Protein AF-A0A0R2XAU6-F1 (afdb_monomer_lite)

Sequence (124 aa):
MERAASTATSLIASPAADASDRNEAGYIRGKSLEQLGREEDALQAYLDVLYAKQASPSPGPAQPEYLWFARSGAEAARLQEKKGDFRGALAIYRILENAGGPSQLAFTRKIEDLRNRHFLWSEQ

Organism: NCBI:txid1655634

Foldseek 3Di:
DVVLLVVLVVQLVDPPHDLLSNLVSLQSNLVVCVVVVNLVSSLVSLVCLLVVCVVDPDPDDCPSSLVSNLSSLQSNLVSCVVVVNLVSSLVSLVSNLVVPPPCNVVSVVVNVVSCVVVVVPDDD

pLDDT: mean 88.02, std 13.27, range [42.06, 98.12]

Structure (mmCIF, N/CA/C/O backbone):
data_AF-A0A0R2XAU6-F1
#
_entry.id   AF-A0A0R2XAU6-F1
#
loop_
_atom_site.group_PDB
_atom_site.id
_atom_site.type_symbol
_atom_site.label_atom_id
_atom_site.label_alt_id
_atom_site.label_comp_id
_atom_site.label_asym_id
_atom_site.label_entity_id
_atom_site.label_seq_id
_atom_site.pdbx_PDB_ins_code
_atom_site.Cartn_x
_atom_site.Cartn_y
_atom_site.Cartn_z
_atom_site.occupancy
_atom_site.B_iso_or_equiv
_atom_site.auth_seq_id
_atom_site.auth_comp_id
_atom_site.auth_asym_id
_atom_site.auth_atom_id
_atom_site.pdbx_PDB_model_num
ATOM 1 N N . MET A 1 1 ? -7.365 -10.027 -14.908 1.00 83.50 1 MET A N 1
ATOM 2 C CA . MET A 1 1 ? -6.510 -9.603 -13.780 1.00 83.50 1 MET A CA 1
ATOM 3 C C . MET A 1 1 ? -5.404 -10.604 -13.472 1.00 83.50 1 MET A C 1
ATOM 5 O O . MET A 1 1 ? -4.276 -10.171 -13.303 1.00 83.50 1 MET A O 1
ATOM 9 N N . GLU A 1 2 ? -5.641 -11.920 -13.535 1.00 84.00 2 GLU A N 1
ATOM 10 C CA . GLU A 1 2 ? -4.568 -12.927 -13.357 1.00 84.00 2 GLU A CA 1
ATOM 11 C C . GLU A 1 2 ? -3.391 -12.759 -14.329 1.00 84.00 2 GLU A C 1
ATOM 13 O O . GLU A 1 2 ? -2.238 -12.734 -13.910 1.00 84.00 2 GLU A O 1
ATOM 18 N N . ARG A 1 3 ? -3.675 -12.550 -15.624 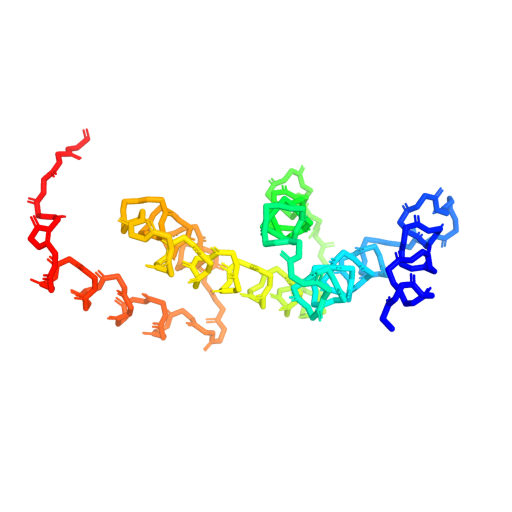1.00 86.12 3 ARG A N 1
ATOM 19 C CA . ARG A 1 3 ? -2.634 -12.258 -16.625 1.00 86.12 3 ARG A CA 1
ATOM 20 C C . ARG A 1 3 ? -1.823 -11.006 -16.285 1.00 86.12 3 ARG A C 1
ATOM 22 O O . ARG A 1 3 ? -0.609 -11.031 -16.409 1.00 86.12 3 ARG A O 1
ATOM 29 N N . ALA A 1 4 ? -2.480 -9.941 -15.825 1.00 86.94 4 ALA A N 1
ATOM 30 C CA . ALA A 1 4 ? -1.810 -8.693 -15.461 1.00 86.94 4 ALA A CA 1
ATOM 31 C C . ALA A 1 4 ? -0.885 -8.882 -14.248 1.00 86.94 4 ALA A C 1
ATOM 33 O O . ALA A 1 4 ? 0.262 -8.443 -14.286 1.00 86.94 4 ALA A O 1
ATOM 34 N N . ALA A 1 5 ? -1.340 -9.613 -13.224 1.00 86.50 5 ALA A N 1
ATOM 35 C CA . ALA A 1 5 ? -0.511 -9.970 -12.075 1.00 86.50 5 ALA A CA 1
ATOM 36 C C . ALA A 1 5 ? 0.717 -10.798 -12.491 1.00 86.50 5 ALA A C 1
ATOM 38 O O . ALA A 1 5 ? 1.825 -10.511 -12.046 1.00 86.50 5 ALA A O 1
ATOM 39 N N . SER A 1 6 ? 0.536 -11.779 -13.382 1.00 89.56 6 SER A N 1
ATOM 40 C CA . SER A 1 6 ? 1.634 -12.609 -13.892 1.00 89.56 6 SER A CA 1
ATOM 41 C C . SER A 1 6 ? 2.655 -11.799 -14.693 1.00 89.56 6 SER A C 1
ATOM 43 O O . SER A 1 6 ? 3.853 -11.937 -14.459 1.00 89.56 6 SER A O 1
ATOM 45 N N . THR A 1 7 ? 2.205 -10.946 -15.617 1.00 92.12 7 THR A N 1
ATOM 46 C CA . THR A 1 7 ? 3.098 -10.093 -16.417 1.00 92.12 7 THR A CA 1
ATOM 47 C C . THR A 1 7 ? 3.892 -9.141 -15.532 1.00 92.12 7 THR A C 1
ATOM 49 O O . THR A 1 7 ? 5.099 -8.996 -15.714 1.00 92.12 7 THR A O 1
ATOM 52 N N . ALA A 1 8 ? 3.241 -8.537 -14.537 1.00 90.50 8 ALA A N 1
ATOM 53 C CA . ALA A 1 8 ? 3.912 -7.684 -13.570 1.00 90.50 8 ALA A CA 1
ATOM 54 C C . ALA A 1 8 ? 4.987 -8.449 -12.779 1.00 90.50 8 ALA A C 1
ATOM 56 O O . ALA A 1 8 ? 6.100 -7.954 -12.632 1.00 90.50 8 ALA A O 1
ATOM 57 N N . THR A 1 9 ? 4.709 -9.681 -12.339 1.00 90.94 9 THR A N 1
ATOM 58 C CA . THR A 1 9 ? 5.719 -10.537 -11.693 1.00 90.94 9 THR A CA 1
ATOM 59 C C . THR A 1 9 ? 6.918 -10.808 -12.604 1.00 90.94 9 THR A C 1
ATOM 61 O O . THR A 1 9 ? 8.056 -10.709 -12.150 1.00 90.94 9 THR A O 1
ATOM 64 N N . SER A 1 10 ? 6.692 -11.104 -13.886 1.00 91.06 10 SER A N 1
ATOM 65 C CA . SER A 1 10 ? 7.786 -11.302 -14.84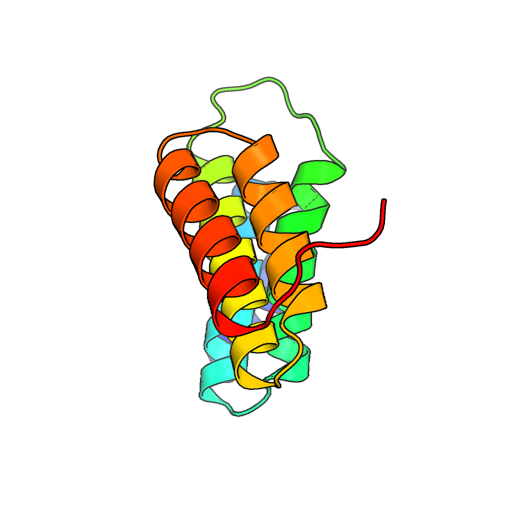5 1.00 91.06 10 SER A CA 1
ATOM 66 C C . SER A 1 10 ? 8.615 -10.034 -15.063 1.00 91.06 10 SER A C 1
ATOM 68 O O . SER A 1 10 ? 9.835 -10.126 -15.169 1.00 91.06 10 SER A O 1
ATOM 70 N N . LEU A 1 11 ? 7.978 -8.859 -15.092 1.00 89.88 11 LEU A N 1
ATOM 71 C CA . LEU A 1 11 ? 8.670 -7.579 -15.249 1.00 89.88 11 LEU A CA 1
ATOM 72 C C . LEU A 1 11 ? 9.529 -7.242 -14.021 1.00 89.88 11 LEU A C 1
ATOM 74 O O . LEU A 1 11 ? 10.680 -6.851 -14.181 1.00 89.88 11 LEU A O 1
ATOM 78 N N . ILE A 1 12 ? 9.017 -7.485 -12.809 1.00 87.88 12 ILE A N 1
ATOM 79 C CA . ILE A 1 12 ? 9.770 -7.301 -11.555 1.00 87.88 12 ILE A CA 1
ATOM 80 C C . ILE A 1 12 ? 11.042 -8.162 -11.534 1.00 87.88 12 ILE A C 1
ATOM 82 O O . ILE A 1 12 ? 12.085 -7.712 -11.064 1.00 87.88 12 ILE A O 1
ATOM 86 N N . ALA A 1 13 ? 10.967 -9.392 -12.051 1.00 88.31 13 ALA A N 1
ATOM 87 C CA . ALA A 1 13 ? 12.096 -10.321 -12.096 1.00 88.31 13 ALA A CA 1
ATOM 88 C C . ALA A 1 13 ? 13.068 -10.060 -13.263 1.00 88.31 13 ALA A C 1
ATOM 90 O O . ALA A 1 13 ? 14.113 -10.708 -13.351 1.00 88.31 13 ALA A O 1
ATOM 91 N N . SER A 1 14 ? 12.727 -9.149 -14.179 1.00 87.25 14 SER A N 1
ATOM 92 C CA . SER A 1 14 ? 13.527 -8.890 -15.371 1.00 87.25 14 SER A CA 1
ATOM 93 C C . SER A 1 14 ? 14.808 -8.126 -15.019 1.00 87.25 14 SER A C 1
ATOM 95 O O . SER A 1 14 ? 14.732 -7.030 -14.457 1.00 87.25 14 SER A O 1
ATOM 97 N N . PRO A 1 15 ? 15.997 -8.619 -15.415 1.00 83.19 15 PRO A N 1
ATOM 98 C CA . PRO A 1 15 ? 17.247 -7.887 -15.219 1.00 83.19 15 PRO A CA 1
ATOM 99 C C . PRO A 1 15 ? 17.331 -6.620 -16.084 1.00 83.19 15 PRO A C 1
ATOM 101 O O . PRO A 1 15 ? 18.151 -5.752 -15.803 1.00 83.19 15 PRO A O 1
ATOM 104 N N . ALA A 1 16 ? 16.492 -6.510 -17.121 1.00 84.62 16 ALA A N 1
ATOM 105 C CA . ALA A 1 16 ? 16.428 -5.348 -18.003 1.00 84.62 16 ALA A CA 1
ATOM 106 C C . ALA A 1 16 ? 15.544 -4.210 -17.460 1.00 84.62 16 ALA A C 1
ATOM 108 O O . ALA A 1 16 ? 15.626 -3.104 -17.980 1.00 84.62 16 ALA A O 1
ATOM 109 N N . ALA A 1 17 ? 14.703 -4.474 -16.451 1.00 83.25 17 ALA A N 1
ATOM 110 C CA . ALA A 1 17 ? 13.816 -3.472 -15.865 1.00 83.25 17 ALA A CA 1
ATOM 111 C C . ALA A 1 17 ? 14.579 -2.578 -14.883 1.00 83.25 17 ALA A C 1
ATOM 113 O O . ALA A 1 17 ? 15.303 -3.092 -14.015 1.00 83.25 17 ALA A O 1
ATOM 114 N N . ASP A 1 18 ? 14.385 -1.265 -14.984 1.00 84.50 18 ASP A N 1
ATOM 115 C CA . ASP A 1 18 ? 14.930 -0.312 -14.020 1.00 84.50 18 ASP A CA 1
ATOM 116 C C . ASP A 1 18 ? 14.074 -0.230 -12.738 1.00 84.50 18 ASP A C 1
ATOM 118 O O . ASP A 1 18 ? 13.126 -0.994 -12.538 1.00 84.50 18 ASP A O 1
ATOM 122 N N . ALA A 1 19 ? 14.443 0.649 -11.802 1.00 82.56 19 ALA A N 1
ATOM 123 C CA . ALA A 1 19 ? 13.706 0.794 -10.545 1.00 82.56 19 ALA A CA 1
ATOM 124 C C . ALA A 1 19 ? 12.261 1.283 -10.756 1.00 82.56 19 ALA A C 1
ATOM 126 O O . ALA A 1 19 ? 11.363 0.853 -10.029 1.00 82.56 19 ALA A O 1
ATOM 127 N N . SER A 1 20 ? 12.036 2.121 -11.768 1.00 84.19 20 SER A N 1
ATOM 128 C CA . SER A 1 20 ? 10.728 2.697 -12.066 1.00 84.19 20 SER A CA 1
ATOM 129 C C . SER A 1 20 ? 9.797 1.671 -12.660 1.00 84.19 20 SER A C 1
ATOM 131 O O . SER A 1 20 ? 8.683 1.499 -12.164 1.00 84.19 20 SER A O 1
ATOM 133 N N . ASP A 1 21 ? 10.298 0.916 -13.636 1.00 87.06 21 ASP A N 1
ATOM 134 C CA . ASP A 1 21 ? 9.586 -0.200 -14.247 1.00 87.06 21 ASP A CA 1
ATOM 135 C C . ASP A 1 21 ? 9.157 -1.220 -13.185 1.00 87.06 21 ASP A C 1
ATOM 137 O O . ASP A 1 21 ? 8.017 -1.690 -13.170 1.00 87.06 21 ASP A O 1
ATOM 141 N N . ARG A 1 22 ? 10.058 -1.551 -12.248 1.00 88.88 22 ARG A N 1
ATOM 142 C CA . ARG A 1 22 ? 9.761 -2.495 -11.158 1.00 88.88 22 ARG A CA 1
ATOM 143 C C . ARG A 1 22 ? 8.721 -1.946 -10.187 1.00 88.88 22 ARG A C 1
ATOM 145 O O . ARG A 1 22 ? 7.853 -2.702 -9.749 1.00 88.88 22 ARG A O 1
ATOM 152 N N . ASN A 1 23 ? 8.781 -0.657 -9.863 1.00 90.44 23 ASN A N 1
ATOM 153 C CA . ASN A 1 23 ? 7.838 -0.025 -8.943 1.00 90.44 23 ASN A CA 1
ATOM 154 C C . ASN A 1 23 ? 6.444 0.142 -9.566 1.00 90.44 23 ASN A C 1
ATOM 156 O O . ASN A 1 23 ? 5.439 -0.122 -8.900 1.00 90.44 23 ASN A O 1
ATOM 160 N N . GLU A 1 24 ? 6.367 0.485 -10.852 1.00 92.62 24 GLU A N 1
ATOM 161 C CA . GLU A 1 24 ? 5.118 0.465 -11.616 1.00 92.62 24 GLU A CA 1
ATOM 162 C C . GLU A 1 24 ? 4.529 -0.950 -11.673 1.00 92.62 24 GLU A C 1
ATOM 164 O O . GLU A 1 24 ? 3.353 -1.158 -11.356 1.00 92.62 24 GLU A O 1
ATOM 169 N N . ALA A 1 25 ? 5.352 -1.947 -12.006 1.00 93.44 25 ALA A N 1
ATOM 170 C CA . ALA A 1 25 ? 4.935 -3.342 -12.054 1.00 93.44 25 ALA A CA 1
ATOM 171 C C . ALA A 1 25 ? 4.413 -3.830 -10.694 1.00 93.44 25 ALA A C 1
ATOM 173 O O . ALA A 1 25 ? 3.357 -4.462 -10.627 1.00 93.44 25 ALA A O 1
ATOM 174 N N . GLY A 1 26 ? 5.102 -3.502 -9.599 1.00 94.75 26 GLY A N 1
ATOM 175 C CA . GLY A 1 26 ? 4.662 -3.825 -8.241 1.00 94.75 26 GLY A CA 1
ATOM 176 C C . GLY A 1 26 ? 3.290 -3.232 -7.914 1.00 94.75 26 GLY A C 1
ATOM 177 O O . GLY A 1 26 ? 2.411 -3.946 -7.421 1.00 94.75 26 GLY A O 1
ATOM 178 N N . TYR A 1 27 ? 3.053 -1.972 -8.288 1.00 95.88 27 TYR A N 1
ATOM 179 C CA . TYR A 1 27 ? 1.747 -1.331 -8.127 1.00 95.88 27 TYR A CA 1
ATOM 180 C C . TYR A 1 27 ? 0.649 -2.030 -8.947 1.00 95.88 27 TYR A C 1
ATOM 182 O O . TYR A 1 27 ? -0.419 -2.353 -8.417 1.00 95.88 27 TYR A O 1
ATOM 190 N N . ILE A 1 28 ? 0.908 -2.322 -10.227 1.00 95.94 28 ILE A N 1
ATOM 191 C CA . ILE A 1 28 ? -0.039 -3.027 -11.111 1.00 95.94 28 ILE A CA 1
ATOM 192 C C . ILE A 1 28 ? -0.358 -4.425 -10.570 1.00 95.94 28 ILE A C 1
ATOM 194 O O . ILE A 1 28 ? -1.519 -4.856 -10.596 1.00 95.94 28 ILE A O 1
ATOM 198 N N . ARG A 1 29 ? 0.653 -5.134 -10.054 1.00 96.94 29 ARG A N 1
ATOM 199 C CA . ARG A 1 29 ? 0.487 -6.435 -9.401 1.00 96.94 29 ARG A CA 1
ATOM 200 C C . ARG A 1 29 ? -0.440 -6.318 -8.196 1.00 96.94 29 ARG A C 1
ATOM 202 O O . ARG A 1 29 ? -1.391 -7.092 -8.115 1.00 96.94 29 ARG A O 1
ATOM 209 N N . GLY A 1 30 ? -0.218 -5.333 -7.324 1.00 97.00 30 GLY A N 1
ATOM 210 C CA . GLY A 1 30 ? -1.091 -5.048 -6.185 1.00 97.00 30 GLY A CA 1
ATOM 211 C C . GLY A 1 30 ? -2.548 -4.842 -6.608 1.00 97.00 30 GLY A C 1
ATOM 212 O O . GLY A 1 30 ? -3.425 -5.575 -6.148 1.00 97.00 30 GLY A O 1
ATOM 213 N N . LYS A 1 31 ? -2.812 -3.952 -7.578 1.00 97.56 31 LYS A N 1
ATOM 214 C CA . LYS A 1 31 ? -4.185 -3.691 -8.062 1.00 97.56 31 LYS A CA 1
ATOM 215 C C . LYS A 1 31 ? -4.842 -4.933 -8.647 1.00 97.56 31 LYS A C 1
ATOM 217 O O . LYS A 1 31 ? -6.023 -5.182 -8.406 1.00 97.56 31 LYS A O 1
ATOM 222 N N . SER A 1 32 ? -4.076 -5.712 -9.401 1.00 97.25 32 SER A N 1
ATOM 223 C CA . SER A 1 32 ? -4.563 -6.947 -10.010 1.00 97.25 32 SER A CA 1
ATOM 224 C C . SER A 1 32 ? -4.938 -7.982 -8.950 1.00 97.25 32 SER A C 1
ATOM 226 O O . SER A 1 32 ? -5.963 -8.644 -9.088 1.00 97.25 32 SER A O 1
ATOM 228 N N . LEU A 1 33 ? -4.139 -8.111 -7.888 1.00 97.50 33 LEU A N 1
ATOM 229 C CA . LEU A 1 33 ? -4.398 -9.025 -6.774 1.00 97.50 33 LEU A CA 1
ATOM 230 C C . LEU A 1 33 ? -5.620 -8.596 -5.955 1.00 97.50 33 LEU A C 1
ATOM 232 O O . LEU A 1 33 ? -6.451 -9.443 -5.633 1.00 97.50 33 LEU A O 1
ATOM 236 N N . GLU A 1 34 ? -5.799 -7.296 -5.703 1.00 95.75 34 GLU A N 1
ATOM 237 C CA . GLU A 1 34 ? -7.009 -6.789 -5.041 1.00 95.75 34 GLU A CA 1
ATOM 238 C C . GLU A 1 34 ? -8.278 -7.126 -5.823 1.00 95.75 34 GLU A C 1
ATOM 240 O O . GLU A 1 34 ? -9.264 -7.584 -5.252 1.00 95.75 34 GLU A O 1
ATOM 245 N N . GLN A 1 35 ? -8.253 -6.937 -7.144 1.00 95.94 35 GLN A N 1
ATOM 246 C CA . GLN A 1 35 ? -9.392 -7.253 -8.011 1.00 95.94 35 GLN A CA 1
ATOM 247 C C . GLN A 1 35 ? -9.699 -8.755 -8.071 1.00 95.94 35 GLN A C 1
ATOM 249 O O . GLN A 1 35 ? -10.803 -9.135 -8.448 1.00 95.94 35 GLN A O 1
ATOM 254 N N . LEU A 1 36 ? -8.738 -9.602 -7.700 1.00 96.56 36 LEU A N 1
ATOM 255 C CA . LEU A 1 36 ? -8.914 -11.046 -7.547 1.00 96.56 36 LEU A CA 1
ATOM 256 C C . LEU A 1 36 ? -9.340 -11.444 -6.123 1.00 96.56 36 LEU A C 1
ATOM 258 O O . LEU A 1 36 ? -9.433 -12.633 -5.836 1.00 96.56 36 LEU A O 1
ATOM 262 N N . GLY A 1 37 ? -9.567 -10.483 -5.222 1.00 95.88 37 GLY A N 1
ATOM 263 C CA . GLY A 1 37 ? -9.909 -10.737 -3.818 1.00 95.88 37 GLY A CA 1
ATOM 264 C C . GLY A 1 37 ? -8.727 -11.185 -2.952 1.00 95.88 37 GLY A C 1
ATOM 265 O O . GLY A 1 37 ? -8.919 -11.586 -1.808 1.00 95.88 37 GLY A O 1
ATOM 266 N N . ARG A 1 38 ? -7.495 -11.113 -3.469 1.00 96.62 38 ARG A N 1
ATOM 267 C CA . ARG A 1 38 ? -6.267 -11.538 -2.780 1.00 96.62 38 ARG A CA 1
ATOM 268 C C . ARG A 1 38 ? -5.643 -10.368 -2.023 1.00 96.62 38 ARG A C 1
ATOM 270 O O . ARG A 1 38 ? -4.566 -9.886 -2.364 1.00 96.62 38 ARG A O 1
ATOM 277 N N . GLU A 1 39 ? -6.355 -9.877 -1.014 1.00 96.12 39 GLU A N 1
ATOM 278 C CA . GLU A 1 39 ? -6.010 -8.624 -0.323 1.00 96.12 39 GLU A CA 1
ATOM 279 C C . GLU A 1 39 ? -4.684 -8.680 0.444 1.00 96.12 39 GLU A C 1
ATOM 281 O O . GLU A 1 39 ? -3.987 -7.674 0.540 1.00 96.12 39 GLU A O 1
ATOM 286 N N . GLU A 1 40 ? -4.308 -9.841 0.982 1.00 96.56 40 GLU A N 1
ATOM 287 C CA . GLU A 1 40 ? -3.014 -10.027 1.653 1.00 96.56 40 GLU A CA 1
ATOM 288 C C . GLU A 1 40 ? -1.847 -9.962 0.669 1.00 96.56 40 GLU A C 1
ATOM 290 O O . GLU A 1 40 ? -0.896 -9.215 0.892 1.00 96.56 40 GLU A O 1
ATOM 295 N N . ASP A 1 41 ? -1.961 -10.655 -0.464 1.00 96.75 41 ASP A N 1
ATOM 296 C CA . ASP A 1 41 ? -0.944 -10.611 -1.514 1.00 96.75 41 ASP A CA 1
ATOM 297 C C . ASP A 1 41 ? -0.832 -9.214 -2.134 1.00 96.75 41 ASP A C 1
ATOM 299 O O . ASP A 1 41 ? 0.262 -8.764 -2.481 1.00 96.75 41 ASP A O 1
ATOM 303 N N . ALA A 1 42 ? -1.963 -8.518 -2.276 1.00 98.00 42 ALA A N 1
ATOM 304 C CA . ALA A 1 42 ? -1.985 -7.145 -2.751 1.00 98.00 42 ALA A CA 1
ATOM 305 C C . ALA A 1 42 ? -1.281 -6.193 -1.782 1.00 98.00 42 ALA A C 1
ATOM 307 O O . ALA A 1 42 ? -0.451 -5.393 -2.211 1.00 98.00 42 ALA A O 1
ATOM 308 N N . LEU A 1 43 ? -1.579 -6.307 -0.482 1.00 97.81 43 LEU A N 1
ATOM 309 C CA . LEU A 1 43 ? -0.908 -5.535 0.559 1.00 97.81 43 LEU A CA 1
ATOM 310 C C . LEU A 1 43 ? 0.605 -5.753 0.495 1.00 97.81 43 LEU A C 1
ATOM 312 O O . LEU A 1 43 ? 1.347 -4.774 0.461 1.00 97.81 43 LEU A O 1
ATOM 316 N N . GLN A 1 44 ? 1.055 -7.007 0.401 1.00 96.81 44 GLN A N 1
ATOM 317 C CA . GLN A 1 44 ? 2.479 -7.312 0.284 1.00 96.81 44 GLN A CA 1
ATOM 318 C C . GLN A 1 44 ? 3.097 -6.665 -0.962 1.00 96.81 44 GLN A C 1
ATOM 320 O O . GLN A 1 44 ? 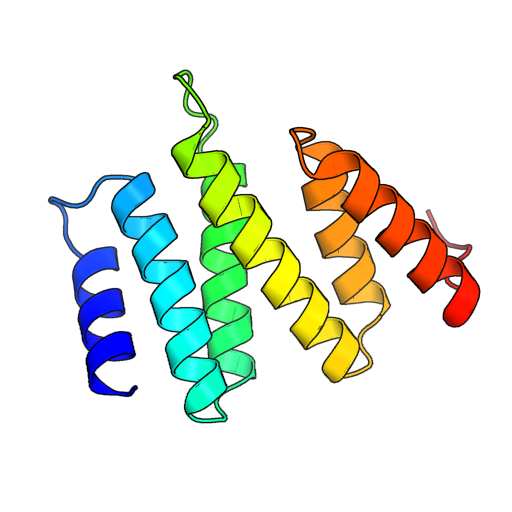4.123 -6.003 -0.856 1.00 96.81 44 GLN A O 1
ATOM 325 N N . ALA A 1 45 ? 2.442 -6.770 -2.124 1.00 96.31 45 ALA A N 1
ATOM 326 C CA . ALA A 1 45 ? 2.939 -6.171 -3.364 1.00 96.31 45 ALA A CA 1
ATOM 327 C C . ALA A 1 45 ? 3.118 -4.644 -3.263 1.00 96.31 45 ALA A C 1
ATOM 329 O O . ALA A 1 45 ? 4.091 -4.102 -3.785 1.00 96.31 45 ALA A O 1
ATOM 330 N N . TYR A 1 46 ? 2.213 -3.942 -2.578 1.00 97.50 46 TYR A N 1
ATOM 331 C CA . TYR A 1 46 ? 2.358 -2.504 -2.355 1.00 97.50 46 TYR A CA 1
ATOM 332 C C . TYR A 1 46 ? 3.452 -2.153 -1.348 1.00 97.50 46 TYR A C 1
ATOM 334 O O . TYR A 1 46 ? 4.154 -1.155 -1.533 1.00 97.50 46 TYR A O 1
ATOM 342 N N . LEU A 1 47 ? 3.592 -2.947 -0.285 1.00 95.69 47 LEU A N 1
ATOM 343 C CA . LEU A 1 47 ? 4.649 -2.762 0.705 1.00 95.69 47 LEU A CA 1
ATOM 344 C C . LEU A 1 47 ? 6.030 -2.984 0.083 1.00 95.69 47 LEU A C 1
ATOM 346 O O . LEU A 1 47 ? 6.938 -2.210 0.369 1.00 95.69 47 LEU A O 1
ATOM 350 N N . ASP A 1 48 ? 6.177 -3.952 -0.822 1.00 93.81 48 ASP A N 1
ATOM 351 C CA . ASP A 1 48 ? 7.432 -4.184 -1.544 1.00 93.81 48 ASP A CA 1
ATOM 352 C C . ASP A 1 48 ? 7.880 -2.916 -2.298 1.00 93.81 48 ASP A C 1
ATOM 354 O O . ASP A 1 48 ? 9.035 -2.507 -2.186 1.00 93.81 48 ASP A O 1
ATOM 358 N N . VAL A 1 49 ? 6.959 -2.229 -2.989 1.00 93.31 49 VAL A N 1
ATOM 359 C CA . VAL A 1 49 ? 7.240 -0.952 -3.680 1.00 93.31 49 VAL A CA 1
ATOM 360 C C . VAL A 1 49 ? 7.566 0.168 -2.687 1.00 93.31 49 VAL A C 1
ATOM 362 O O . VAL A 1 49 ? 8.508 0.939 -2.893 1.00 93.31 49 VAL A O 1
ATOM 365 N N . LEU A 1 50 ? 6.801 0.266 -1.595 1.00 92.62 50 LEU A N 1
ATOM 366 C CA . LEU A 1 50 ? 7.018 1.269 -0.549 1.00 92.62 50 LEU A CA 1
ATOM 367 C C . LEU A 1 50 ? 8.429 1.151 0.051 1.00 92.62 50 LEU A C 1
ATOM 369 O O . LEU A 1 50 ? 9.142 2.152 0.165 1.00 92.62 50 LEU A O 1
ATOM 373 N N . TYR A 1 51 ? 8.836 -0.068 0.409 1.00 89.06 51 TYR A N 1
ATOM 374 C CA . TYR A 1 51 ? 10.109 -0.348 1.069 1.00 89.06 51 TYR A CA 1
ATOM 375 C C . TYR A 1 51 ? 11.298 -0.376 0.100 1.00 89.06 51 TYR A C 1
ATOM 377 O O . TYR A 1 51 ? 12.398 0.017 0.493 1.00 89.06 51 TYR A O 1
ATOM 385 N N . ALA A 1 52 ? 11.103 -0.731 -1.176 1.00 82.31 52 ALA A N 1
ATOM 386 C CA . ALA A 1 52 ? 12.163 -0.682 -2.189 1.00 82.31 52 ALA A CA 1
ATOM 387 C C . ALA A 1 52 ? 12.767 0.724 -2.333 1.00 82.31 52 ALA A C 1
ATOM 389 O O . ALA A 1 52 ? 13.991 0.881 -2.374 1.00 82.31 52 ALA A O 1
ATOM 390 N N . LYS A 1 53 ? 11.924 1.767 -2.327 1.00 70.12 53 LYS A N 1
ATOM 391 C CA . LYS A 1 53 ? 12.401 3.157 -2.352 1.00 70.12 53 LYS A CA 1
ATOM 392 C C . LYS A 1 53 ? 13.128 3.552 -1.064 1.00 70.12 53 LYS A C 1
ATOM 394 O O . LYS A 1 53 ? 14.084 4.317 -1.127 1.00 70.12 53 LYS A O 1
ATOM 399 N N . GLN A 1 54 ? 12.708 3.043 0.097 1.00 60.34 54 GLN A N 1
ATOM 400 C CA . GLN A 1 54 ? 13.416 3.314 1.355 1.00 60.34 54 GLN A CA 1
ATOM 401 C C . GLN A 1 54 ? 14.829 2.712 1.366 1.00 60.34 54 GLN A C 1
ATOM 403 O O . GLN A 1 54 ? 15.733 3.300 1.953 1.00 60.34 54 GLN A O 1
ATOM 408 N N . ALA A 1 55 ? 15.027 1.572 0.697 1.00 58.97 55 ALA A N 1
ATOM 409 C CA . ALA A 1 55 ? 16.321 0.898 0.605 1.00 58.97 55 ALA A CA 1
ATOM 410 C C . ALA A 1 55 ? 17.276 1.514 -0.437 1.00 58.97 55 ALA A C 1
ATOM 412 O O . ALA A 1 55 ? 18.489 1.354 -0.317 1.00 58.97 55 ALA A O 1
ATOM 413 N N . SER A 1 56 ? 16.753 2.214 -1.449 1.00 59.38 56 SER A N 1
ATOM 414 C CA . SER A 1 56 ? 17.548 2.795 -2.541 1.00 59.38 56 SER A CA 1
ATOM 415 C C . SER A 1 56 ? 17.434 4.323 -2.565 1.00 59.38 56 SER A C 1
ATOM 417 O O . SER A 1 56 ? 16.589 4.863 -3.285 1.00 59.38 56 SER A O 1
ATOM 419 N N . PRO A 1 57 ? 18.284 5.058 -1.823 1.00 55.59 57 PRO A N 1
ATOM 420 C CA . PRO A 1 57 ? 18.386 6.506 -1.961 1.00 55.59 57 PRO A CA 1
ATOM 421 C C . PRO A 1 57 ? 19.098 6.833 -3.282 1.00 55.59 57 PRO A C 1
ATOM 423 O O . PRO A 1 57 ? 20.301 7.070 -3.311 1.00 55.59 57 PRO A O 1
ATOM 426 N N . SER A 1 58 ? 18.376 6.784 -4.403 1.00 51.53 58 SER A N 1
ATOM 427 C CA . SER A 1 58 ? 18.950 7.100 -5.714 1.00 51.53 58 SER A CA 1
ATOM 428 C C . SER A 1 58 ? 18.969 8.622 -5.938 1.00 51.53 58 SER A C 1
ATOM 430 O O . SER A 1 58 ? 17.907 9.251 -5.881 1.00 51.53 58 SER A O 1
ATOM 432 N N . PRO A 1 59 ? 20.135 9.249 -6.183 1.00 46.09 59 PRO A N 1
ATOM 433 C CA . PRO A 1 59 ? 20.211 10.658 -6.546 1.00 46.09 59 PRO A CA 1
ATOM 434 C C . PRO A 1 59 ? 19.870 10.835 -8.037 1.00 46.09 59 PRO A C 1
ATOM 436 O O . PRO A 1 59 ? 20.601 10.390 -8.916 1.00 46.09 59 PRO A O 1
ATOM 439 N N . GLY A 1 60 ? 18.744 11.488 -8.330 1.00 53.03 60 GLY A N 1
ATOM 440 C CA . GLY A 1 60 ? 18.241 11.756 -9.686 1.00 53.03 60 GLY A CA 1
ATOM 441 C C . GLY A 1 60 ? 16.854 12.413 -9.640 1.00 53.03 60 GLY A C 1
ATOM 442 O O . GLY A 1 60 ? 16.313 12.566 -8.542 1.00 53.03 60 GLY A O 1
ATOM 443 N N . PRO A 1 61 ? 16.256 12.846 -10.772 1.00 47.19 61 PRO A N 1
ATOM 444 C CA . PRO A 1 61 ? 14.956 13.519 -10.762 1.00 47.19 61 PRO A CA 1
ATOM 445 C C . PRO A 1 61 ? 13.867 12.564 -10.247 1.00 47.19 61 PRO A C 1
ATOM 447 O O . PRO A 1 61 ? 13.309 11.757 -10.981 1.00 47.19 61 PRO A O 1
ATOM 450 N N . ALA A 1 62 ? 13.568 12.670 -8.953 1.00 57.47 62 ALA A N 1
ATOM 451 C CA . ALA A 1 62 ? 12.781 11.734 -8.150 1.00 57.47 62 ALA A CA 1
ATOM 452 C C . ALA A 1 62 ? 11.264 11.714 -8.449 1.00 57.47 62 ALA A C 1
ATOM 454 O O . ALA A 1 62 ? 10.471 11.357 -7.577 1.00 57.47 62 ALA A O 1
ATOM 455 N N . GLN A 1 63 ? 10.827 12.124 -9.643 1.00 55.88 63 GLN A N 1
ATOM 456 C CA . GLN A 1 63 ? 9.402 12.307 -9.945 1.00 55.88 63 GLN A CA 1
ATOM 457 C C . GLN A 1 63 ? 8.654 10.991 -10.253 1.00 55.88 63 GLN A C 1
ATOM 459 O O . GLN A 1 63 ? 7.612 10.778 -9.627 1.00 55.88 63 GLN A O 1
ATOM 464 N N . PRO A 1 64 ? 9.153 10.074 -11.113 1.00 58.75 64 PRO A N 1
ATOM 465 C CA . PRO A 1 64 ? 8.469 8.800 -11.382 1.00 58.75 64 PRO A CA 1
ATOM 466 C C . PRO A 1 64 ? 8.468 7.872 -10.158 1.00 58.75 64 PRO A C 1
ATOM 468 O O . PRO A 1 64 ? 7.443 7.299 -9.797 1.00 58.75 64 PRO A O 1
ATOM 471 N N . GLU A 1 65 ? 9.591 7.822 -9.435 1.00 74.75 65 GLU A N 1
ATOM 472 C CA . GLU A 1 65 ? 9.731 6.991 -8.234 1.00 74.75 65 GLU A CA 1
ATOM 473 C C . GLU A 1 65 ? 8.845 7.444 -7.084 1.00 74.75 65 GLU A C 1
ATOM 475 O O . GLU A 1 65 ? 8.283 6.626 -6.353 1.00 74.75 65 GLU A O 1
ATOM 480 N N . TYR A 1 66 ? 8.700 8.759 -6.894 1.00 84.25 66 TYR A N 1
ATOM 481 C CA . TYR A 1 66 ? 7.793 9.270 -5.878 1.00 84.25 66 TYR A CA 1
ATOM 482 C C . TYR A 1 66 ? 6.347 8.870 -6.164 1.00 84.25 66 TYR A C 1
ATOM 484 O O . TYR A 1 66 ? 5.633 8.518 -5.226 1.00 84.25 66 TYR A O 1
ATOM 492 N N . LEU A 1 67 ? 5.925 8.887 -7.431 1.00 88.56 67 LEU A N 1
ATOM 493 C CA . LEU A 1 67 ? 4.558 8.551 -7.815 1.00 88.56 67 LEU A CA 1
ATOM 494 C C . LEU A 1 67 ? 4.179 7.130 -7.383 1.00 88.56 67 LEU A C 1
ATOM 496 O O . LEU A 1 67 ? 3.172 6.952 -6.694 1.00 88.56 67 LEU A O 1
ATOM 500 N N . TRP A 1 68 ? 4.976 6.131 -7.766 1.00 91.62 68 TRP A N 1
ATOM 501 C CA . TRP A 1 68 ? 4.675 4.727 -7.470 1.00 91.62 68 TRP A CA 1
ATOM 502 C C . TRP A 1 68 ? 4.836 4.392 -5.994 1.00 91.62 68 TRP A C 1
ATOM 504 O O . TRP A 1 68 ? 4.001 3.678 -5.437 1.00 91.62 68 TRP A O 1
ATOM 514 N N . PHE A 1 69 ? 5.825 4.991 -5.335 1.00 91.44 69 PHE A N 1
ATOM 515 C CA . PHE A 1 69 ? 5.970 4.933 -3.884 1.00 91.44 69 PHE A CA 1
ATOM 516 C C . PHE A 1 69 ? 4.734 5.471 -3.154 1.00 91.44 69 PHE A C 1
ATOM 518 O O . PHE A 1 69 ? 4.165 4.782 -2.308 1.00 91.44 69 PHE A O 1
ATOM 525 N N . ALA A 1 70 ? 4.286 6.682 -3.498 1.00 93.12 70 ALA A N 1
ATOM 526 C CA . ALA A 1 70 ? 3.168 7.330 -2.821 1.00 93.12 70 ALA A CA 1
ATOM 527 C C . ALA A 1 70 ? 1.848 6.596 -3.080 1.00 93.12 70 ALA A C 1
ATOM 529 O O . ALA A 1 70 ? 1.067 6.388 -2.152 1.00 93.12 70 ALA A O 1
ATOM 530 N N . ARG A 1 71 ? 1.611 6.158 -4.325 1.00 94.50 71 ARG A N 1
ATOM 531 C CA . ARG A 1 71 ? 0.420 5.380 -4.694 1.00 94.50 71 ARG A CA 1
ATOM 532 C C . ARG A 1 71 ? 0.376 4.030 -3.989 1.00 94.50 71 ARG A C 1
ATOM 534 O O . ARG A 1 71 ? -0.662 3.684 -3.431 1.00 94.50 71 ARG A O 1
ATOM 541 N N . SER A 1 72 ? 1.485 3.293 -3.987 1.00 96.31 72 SER A N 1
ATOM 542 C CA . SER A 1 72 ? 1.547 1.975 -3.349 1.00 96.31 72 SER A CA 1
ATOM 543 C C . SER A 1 72 ? 1.385 2.090 -1.839 1.00 96.31 72 SER A C 1
ATOM 545 O O . SER A 1 72 ? 0.548 1.403 -1.265 1.00 96.31 72 SER A O 1
ATOM 547 N N . GLY A 1 73 ? 2.080 3.030 -1.191 1.00 96.69 73 GLY A N 1
ATOM 548 C CA . GLY A 1 73 ? 1.887 3.265 0.238 1.00 96.69 73 GLY A CA 1
ATOM 549 C C . GLY A 1 73 ? 0.452 3.657 0.591 1.00 96.69 73 GLY A C 1
ATOM 550 O O . GLY A 1 73 ? -0.095 3.155 1.569 1.00 96.69 73 GLY A O 1
ATOM 551 N N . ALA A 1 74 ? -0.188 4.519 -0.204 1.00 97.19 74 ALA A N 1
ATOM 552 C CA . ALA A 1 74 ? -1.569 4.921 0.052 1.00 97.19 74 ALA A CA 1
ATOM 553 C C . ALA A 1 74 ? -2.550 3.739 -0.056 1.00 97.19 74 ALA A C 1
ATOM 555 O O . ALA A 1 74 ? -3.454 3.627 0.773 1.00 97.19 74 ALA A O 1
ATOM 556 N N . GLU A 1 75 ? -2.367 2.847 -1.035 1.00 98.12 75 GLU A N 1
ATOM 557 C CA . GLU A 1 75 ? -3.184 1.633 -1.178 1.00 98.12 75 GLU A CA 1
ATOM 558 C C . GLU A 1 75 ? -2.899 0.612 -0.067 1.00 98.12 75 GLU A C 1
ATOM 560 O O . GLU A 1 75 ? -3.838 0.042 0.489 1.00 98.12 75 GLU A O 1
ATOM 565 N N . ALA A 1 76 ? -1.635 0.437 0.333 1.00 98.12 76 ALA A N 1
ATOM 566 C CA . ALA A 1 76 ? -1.267 -0.403 1.472 1.00 98.12 76 ALA A CA 1
ATOM 567 C C . ALA A 1 76 ? -1.928 0.088 2.771 1.00 98.12 76 ALA A C 1
ATOM 569 O O . ALA A 1 76 ? -2.555 -0.695 3.486 1.00 98.12 76 ALA A O 1
ATOM 570 N N . ALA A 1 77 ? -1.862 1.394 3.047 1.00 97.75 77 ALA A N 1
ATOM 571 C CA . ALA A 1 77 ? -2.523 1.994 4.202 1.00 97.75 77 ALA A CA 1
ATOM 572 C C . ALA A 1 77 ? -4.049 1.821 4.142 1.00 97.75 77 ALA A C 1
ATOM 574 O O . ALA A 1 77 ? -4.663 1.452 5.141 1.00 97.75 77 ALA A O 1
ATOM 575 N N . ARG A 1 78 ? -4.662 1.994 2.962 1.00 97.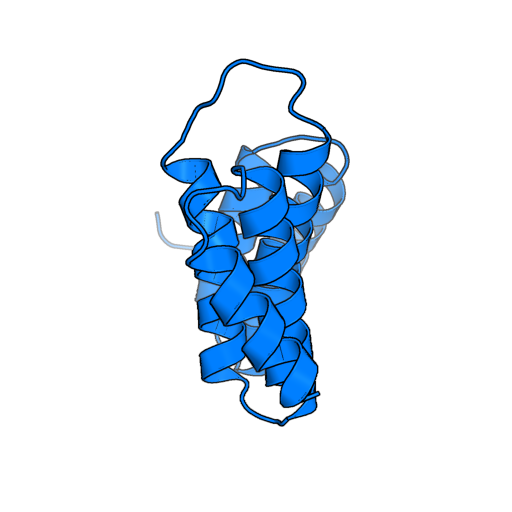62 78 ARG A N 1
ATOM 576 C CA . ARG A 1 78 ? -6.104 1.778 2.770 1.00 97.62 78 ARG A CA 1
ATOM 577 C C . ARG A 1 78 ? -6.512 0.325 3.031 1.00 97.62 78 ARG A C 1
ATOM 579 O O . ARG A 1 78 ? -7.574 0.089 3.606 1.00 97.62 78 ARG A O 1
ATOM 586 N N . LEU A 1 79 ? -5.704 -0.652 2.614 1.00 97.94 79 LEU A N 1
ATOM 587 C CA . LEU A 1 79 ? -5.956 -2.065 2.913 1.00 97.94 79 LEU A CA 1
ATOM 588 C C . LEU A 1 79 ? -5.851 -2.351 4.415 1.00 97.94 79 LEU A C 1
ATOM 590 O O . LEU A 1 79 ? -6.681 -3.084 4.948 1.00 97.94 79 LEU A O 1
ATOM 594 N N . GLN A 1 80 ? -4.903 -1.725 5.110 1.00 97.69 80 GLN A N 1
ATOM 595 C CA . GLN A 1 80 ? -4.795 -1.820 6.567 1.00 97.69 80 GLN A CA 1
ATOM 596 C C . GLN A 1 80 ? -6.009 -1.188 7.272 1.00 97.69 80 GLN A C 1
ATOM 598 O O . GLN A 1 80 ? -6.597 -1.824 8.146 1.00 97.69 80 GLN A O 1
ATOM 603 N N . GLU A 1 81 ? -6.476 -0.011 6.829 1.00 96.94 81 GLU A N 1
ATOM 604 C CA . GLU A 1 81 ? -7.734 0.588 7.312 1.00 96.94 81 GLU A CA 1
ATOM 605 C C . GLU A 1 81 ? -8.926 -0.358 7.106 1.00 96.94 81 GLU A C 1
ATOM 607 O O . GLU A 1 81 ? -9.729 -0.550 8.018 1.00 96.94 81 GLU A O 1
ATOM 612 N N . LYS A 1 82 ? -9.031 -0.987 5.926 1.00 96.12 82 LYS A N 1
ATOM 613 C CA . LYS A 1 82 ? -10.112 -1.932 5.602 1.00 96.12 82 LYS A CA 1
ATOM 614 C C . LYS A 1 82 ? -10.117 -3.150 6.532 1.00 96.12 82 LYS A C 1
ATOM 616 O O . LYS A 1 82 ? -11.189 -3.629 6.892 1.00 96.12 82 LYS A O 1
ATOM 621 N N . LYS A 1 83 ? -8.938 -3.629 6.934 1.00 95.44 83 LYS A N 1
ATOM 622 C CA . LYS A 1 83 ? -8.770 -4.737 7.888 1.00 95.44 83 LYS A CA 1
ATOM 623 C C . LYS A 1 83 ? -9.020 -4.334 9.346 1.00 95.44 83 LYS A C 1
ATOM 625 O O . LYS A 1 83 ? -9.032 -5.199 10.215 1.00 95.44 83 LYS A O 1
ATOM 630 N N . GLY A 1 84 ? -9.206 -3.043 9.628 1.00 95.88 84 GLY A N 1
ATOM 631 C CA . GLY A 1 84 ? -9.293 -2.512 10.989 1.00 95.88 84 GLY A CA 1
ATOM 632 C C . GLY A 1 84 ? -7.933 -2.322 11.672 1.00 95.88 84 GLY A C 1
ATOM 633 O O . GLY A 1 84 ? -7.890 -1.967 12.850 1.00 95.88 84 GLY A O 1
ATOM 634 N N . ASP A 1 85 ? -6.820 -2.510 10.954 1.00 96.38 85 ASP A N 1
ATOM 635 C CA . ASP A 1 85 ? -5.473 -2.230 11.458 1.00 96.38 85 ASP A CA 1
ATOM 636 C C . ASP A 1 85 ? -5.113 -0.749 11.257 1.00 96.38 85 ASP A C 1
ATOM 638 O O . ASP A 1 85 ? -4.293 -0.352 10.423 1.00 96.38 85 ASP A O 1
ATOM 642 N N . PHE A 1 86 ? -5.754 0.102 12.055 1.00 95.88 86 PHE A N 1
ATOM 643 C CA . PHE A 1 86 ? -5.553 1.550 11.993 1.00 95.88 86 PHE A CA 1
ATOM 644 C C . PHE A 1 86 ? -4.147 1.974 12.436 1.00 95.88 86 PHE A C 1
ATOM 646 O O . PHE A 1 86 ? -3.647 3.003 11.984 1.00 95.88 86 PHE A O 1
ATOM 653 N N . ARG A 1 87 ? -3.480 1.184 13.291 1.00 94.94 87 ARG A N 1
ATOM 654 C CA . ARG A 1 87 ? -2.089 1.447 13.698 1.00 94.94 87 ARG A CA 1
ATOM 655 C C . ARG A 1 87 ? -1.125 1.170 12.548 1.00 94.94 87 ARG A C 1
ATOM 657 O O . ARG A 1 87 ? -0.270 2.013 12.275 1.00 94.94 87 ARG A O 1
ATOM 664 N N . GLY A 1 88 ? -1.301 0.054 11.840 1.00 95.94 88 GLY A N 1
ATOM 665 C CA . GLY A 1 88 ? -0.538 -0.263 10.634 1.00 95.94 88 GLY A CA 1
ATOM 666 C C . GLY A 1 88 ? -0.734 0.782 9.534 1.00 95.94 88 GLY A C 1
ATOM 667 O O . GLY A 1 88 ? 0.242 1.274 8.968 1.00 95.94 88 GLY A O 1
ATOM 668 N N . ALA A 1 89 ? -1.978 1.207 9.290 1.00 97.56 89 ALA A N 1
ATOM 669 C CA . ALA A 1 89 ? -2.268 2.287 8.345 1.00 97.56 89 ALA A CA 1
ATOM 670 C C . ALA A 1 89 ? -1.575 3.607 8.732 1.00 97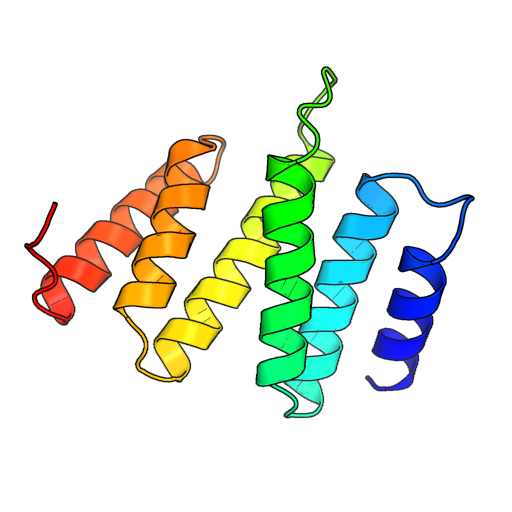.56 89 ALA A C 1
ATOM 672 O O . ALA A 1 89 ? -0.950 4.256 7.889 1.00 97.56 89 ALA A O 1
ATOM 673 N N . LEU A 1 90 ? -1.623 3.985 10.016 1.00 96.69 90 LEU A N 1
ATOM 674 C CA . LEU A 1 90 ? -0.970 5.191 10.530 1.00 96.69 90 LEU A CA 1
ATOM 675 C C . LEU A 1 90 ? 0.553 5.155 10.334 1.00 96.69 90 LEU A C 1
ATOM 677 O O . LEU A 1 90 ? 1.142 6.172 9.965 1.00 96.69 90 LEU A O 1
ATOM 681 N N . ALA A 1 91 ? 1.189 4.003 10.562 1.00 95.88 91 ALA A N 1
ATOM 682 C CA . ALA A 1 91 ? 2.625 3.830 10.351 1.00 95.88 91 ALA A CA 1
ATOM 683 C C . ALA A 1 91 ? 3.012 4.057 8.881 1.00 95.88 91 ALA A C 1
ATOM 685 O O . ALA A 1 91 ? 3.965 4.787 8.599 1.00 95.88 91 ALA A O 1
ATOM 686 N N . ILE A 1 92 ? 2.230 3.513 7.945 1.00 96.94 92 ILE A N 1
ATOM 687 C CA . ILE A 1 92 ? 2.454 3.708 6.508 1.00 96.94 92 ILE A CA 1
ATOM 688 C C . ILE A 1 92 ? 2.248 5.176 6.118 1.00 96.94 92 ILE A C 1
ATOM 690 O O . ILE A 1 92 ? 3.089 5.750 5.427 1.00 96.94 92 ILE A O 1
ATOM 694 N N . TYR A 1 93 ? 1.186 5.831 6.596 1.00 96.88 93 TYR A N 1
ATOM 695 C CA . TYR A 1 93 ? 0.970 7.247 6.291 1.00 96.88 93 TYR A CA 1
ATOM 696 C C . TYR A 1 93 ? 2.091 8.153 6.813 1.00 96.88 93 TYR A C 1
ATOM 698 O O . TYR A 1 93 ? 2.465 9.093 6.115 1.00 96.88 93 TYR A O 1
ATOM 706 N N . ARG A 1 94 ? 2.688 7.854 7.976 1.00 95.19 94 ARG A N 1
ATOM 707 C CA . ARG A 1 94 ? 3.864 8.588 8.484 1.00 95.19 94 ARG A CA 1
ATOM 708 C C . ARG A 1 94 ? 5.090 8.423 7.589 1.00 95.19 94 ARG A C 1
ATOM 710 O O . ARG A 1 94 ? 5.815 9.389 7.374 1.00 95.19 94 ARG A O 1
ATOM 717 N N . ILE A 1 95 ? 5.314 7.226 7.039 1.00 93.94 95 ILE A N 1
ATOM 718 C CA . ILE A 1 95 ? 6.388 6.998 6.058 1.00 93.94 95 ILE A CA 1
ATOM 719 C C . ILE A 1 95 ? 6.192 7.911 4.840 1.00 93.94 95 ILE A C 1
ATOM 721 O O . ILE A 1 95 ? 7.141 8.546 4.379 1.00 93.94 95 ILE A O 1
ATOM 725 N N . LEU A 1 96 ? 4.959 7.990 4.337 1.00 93.88 96 LEU A N 1
ATOM 726 C CA . LEU A 1 96 ? 4.618 8.804 3.171 1.00 93.88 96 LEU A CA 1
ATOM 727 C C . LEU A 1 96 ? 4.716 10.308 3.447 1.00 93.88 96 LEU A C 1
ATOM 729 O O . LEU A 1 96 ? 5.222 11.047 2.607 1.00 93.88 96 LEU A O 1
ATOM 733 N N . GLU A 1 97 ? 4.272 10.755 4.621 1.00 93.75 97 GLU A N 1
ATOM 734 C CA . GLU A 1 97 ? 4.418 12.141 5.072 1.00 93.75 97 GLU A CA 1
ATOM 735 C C . GLU A 1 97 ? 5.895 12.540 5.186 1.00 93.75 97 GLU A C 1
ATOM 737 O O . GLU A 1 97 ? 6.290 13.586 4.671 1.00 93.75 97 GLU A O 1
ATOM 742 N N . ASN A 1 98 ? 6.721 11.695 5.811 1.00 91.12 98 ASN A N 1
ATOM 743 C CA . ASN A 1 98 ? 8.146 11.965 6.008 1.00 91.12 98 ASN A CA 1
ATOM 744 C C . ASN A 1 98 ? 8.936 11.984 4.690 1.00 91.12 98 ASN A C 1
ATOM 746 O O . ASN A 1 98 ? 9.931 12.692 4.566 1.00 91.12 98 ASN A O 1
ATOM 750 N N . ALA A 1 99 ? 8.482 11.240 3.678 1.00 87.50 99 ALA A N 1
ATOM 751 C CA . ALA A 1 99 ? 9.046 11.314 2.333 1.00 87.50 99 ALA A CA 1
ATOM 752 C C . ALA A 1 99 ? 8.760 12.655 1.623 1.00 87.50 99 ALA A C 1
ATOM 754 O O . ALA A 1 99 ? 9.342 12.918 0.568 1.00 87.50 99 ALA A O 1
ATOM 755 N N . GLY A 1 100 ? 7.869 13.491 2.170 1.00 85.81 100 GLY A N 1
ATOM 756 C CA . GLY A 1 100 ? 7.511 14.795 1.624 1.00 85.81 100 GLY A CA 1
ATOM 757 C C . GLY A 1 100 ? 6.772 14.697 0.289 1.00 85.81 100 GLY A C 1
ATOM 758 O O . GLY A 1 100 ? 5.975 13.787 0.061 1.00 85.81 100 GLY A O 1
ATOM 759 N N . GLY A 1 101 ? 7.036 15.648 -0.608 1.00 85.19 101 GLY A N 1
ATOM 760 C CA . GLY A 1 101 ? 6.505 15.678 -1.972 1.00 85.19 101 GLY A CA 1
ATOM 761 C C . GLY A 1 101 ? 5.064 16.199 -2.099 1.00 85.19 101 GLY A C 1
ATOM 762 O O . GLY A 1 101 ? 4.448 16.609 -1.115 1.00 85.19 101 GLY A O 1
ATOM 763 N N . PRO A 1 102 ? 4.497 16.196 -3.321 1.00 87.44 102 PRO A N 1
ATOM 764 C CA . PRO A 1 102 ? 3.233 16.879 -3.617 1.00 87.44 102 PRO A CA 1
ATOM 765 C C . PRO A 1 102 ? 2.022 16.389 -2.812 1.00 87.44 102 PRO A C 1
ATOM 767 O O . PRO A 1 102 ? 1.045 17.118 -2.669 1.00 87.44 102 PRO A O 1
ATOM 770 N N . SER A 1 103 ? 2.063 15.151 -2.304 1.00 87.69 103 SER A N 1
ATOM 771 C CA . SER A 1 103 ? 0.955 14.537 -1.557 1.00 87.69 103 SER A CA 1
ATOM 772 C C . SER A 1 103 ? 1.100 14.638 -0.034 1.00 87.69 103 SER A C 1
ATOM 774 O O . SER A 1 103 ? 0.208 14.182 0.678 1.00 87.69 103 SER A O 1
ATOM 776 N N . GLN A 1 104 ? 2.172 15.256 0.482 1.00 90.69 104 GLN A N 1
ATOM 777 C CA . GLN A 1 104 ? 2.467 15.318 1.920 1.00 90.69 104 GLN A CA 1
ATOM 778 C C . GLN A 1 104 ? 1.275 15.810 2.753 1.00 90.69 104 GLN A C 1
ATOM 780 O O . GLN A 1 104 ? 0.862 15.136 3.691 1.00 90.69 104 GLN A O 1
ATOM 785 N N . LEU A 1 105 ? 0.662 16.935 2.365 1.00 93.31 105 LEU A N 1
ATOM 786 C CA . LEU A 1 105 ? -0.464 17.522 3.101 1.00 93.31 105 LEU A CA 1
ATOM 787 C C . LEU A 1 105 ? -1.682 16.586 3.171 1.00 93.31 105 LEU A C 1
ATOM 789 O O . LEU A 1 105 ? -2.424 16.599 4.153 1.00 93.31 105 LEU A O 1
ATOM 793 N N . ALA A 1 106 ? -1.904 15.766 2.139 1.00 94.06 106 ALA A N 1
ATOM 794 C CA . ALA A 1 106 ? -2.974 14.776 2.157 1.00 94.06 106 ALA A CA 1
ATOM 795 C C . ALA A 1 106 ? -2.688 13.665 3.181 1.00 94.06 106 ALA A C 1
ATOM 797 O O . ALA A 1 106 ? -3.606 13.234 3.880 1.00 94.06 106 ALA A O 1
ATOM 798 N N . PHE A 1 107 ? -1.425 13.248 3.317 1.00 95.38 107 PHE A N 1
ATOM 799 C CA . PHE A 1 107 ? -1.012 12.266 4.320 1.00 95.38 107 PHE A CA 1
ATOM 800 C C . PHE A 1 107 ? -1.074 12.826 5.742 1.00 95.38 107 PHE A C 1
ATOM 802 O O . PHE A 1 107 ? -1.618 12.147 6.609 1.00 95.38 107 PHE A O 1
ATOM 809 N N . THR A 1 108 ? -0.656 14.075 5.971 1.00 95.88 108 THR A N 1
ATOM 810 C CA . THR A 1 108 ? -0.822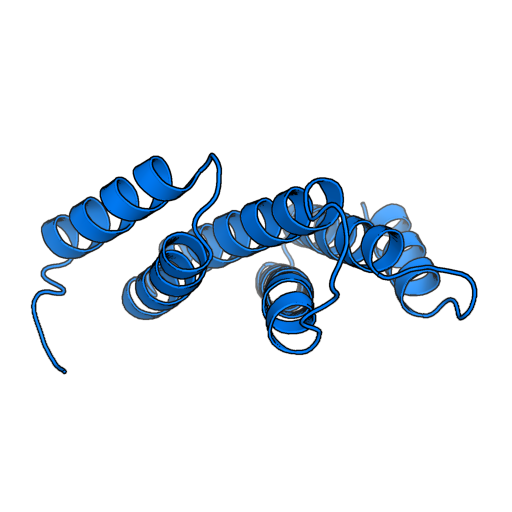 14.756 7.269 1.00 95.88 108 THR A CA 1
ATOM 811 C C . THR A 1 108 ? -2.285 14.747 7.715 1.00 95.88 108 THR A C 1
ATOM 813 O O . THR A 1 108 ? -2.605 14.285 8.810 1.00 95.88 108 THR A O 1
ATOM 816 N N . ARG A 1 109 ? -3.207 15.143 6.827 1.00 96.25 109 ARG A N 1
ATOM 817 C CA . ARG A 1 109 ? -4.653 15.118 7.113 1.00 96.25 109 ARG A CA 1
ATOM 818 C C . ARG A 1 109 ? -5.161 13.712 7.422 1.00 96.25 109 ARG A C 1
ATOM 820 O O . ARG A 1 109 ? -5.990 13.543 8.311 1.00 96.25 109 ARG A O 1
ATOM 827 N N . LYS A 1 110 ? -4.669 12.696 6.707 1.00 95.25 110 LYS A N 1
ATOM 828 C CA . LYS A 1 110 ? -5.022 11.293 6.964 1.00 95.25 110 LYS A CA 1
ATOM 829 C C . LYS A 1 110 ? -4.530 10.804 8.323 1.00 95.25 110 LYS A C 1
ATOM 831 O O . LYS A 1 110 ? -5.280 10.133 9.023 1.00 95.25 110 LYS A O 1
ATOM 836 N N . ILE A 1 111 ? -3.312 11.164 8.718 1.00 96.12 111 ILE A N 1
ATOM 837 C CA . ILE A 1 111 ? -2.743 10.840 10.034 1.00 96.12 111 ILE A CA 1
ATOM 838 C C . ILE A 1 111 ? -3.597 11.447 11.149 1.00 96.12 111 ILE A C 1
ATOM 840 O O . ILE A 1 111 ? -3.946 10.751 12.104 1.00 96.12 111 ILE A O 1
ATOM 844 N N . GLU A 1 112 ? -3.942 12.730 11.034 1.00 95.94 112 GLU A N 1
ATOM 845 C CA . GLU A 1 112 ? -4.790 13.429 12.005 1.00 95.94 112 GLU A CA 1
ATOM 846 C C . GLU A 1 112 ? -6.188 12.810 12.090 1.00 95.94 112 GLU A C 1
ATOM 848 O O . GLU A 1 112 ? -6.684 12.547 13.184 1.00 95.94 112 GLU A O 1
ATOM 853 N N . ASP A 1 113 ? -6.809 12.526 10.948 1.00 95.19 113 ASP A N 1
ATOM 854 C CA . ASP A 1 113 ? -8.124 11.891 10.869 1.00 95.19 113 ASP A CA 1
ATOM 855 C C . ASP A 1 113 ? -8.136 10.495 11.519 1.00 95.19 113 ASP A C 1
ATOM 857 O O . ASP A 1 113 ? -8.980 10.228 12.376 1.00 95.19 113 ASP A O 1
ATOM 861 N N . LEU A 1 114 ? -7.166 9.626 11.200 1.00 94.00 114 LEU A N 1
ATOM 862 C CA . LEU A 1 114 ? -7.060 8.301 11.826 1.00 94.00 114 LEU A CA 1
ATOM 863 C C . LEU A 1 114 ? -6.847 8.402 13.340 1.00 94.00 114 LEU A C 1
ATOM 865 O O . LEU A 1 114 ? -7.475 7.662 14.099 1.00 94.00 114 LEU A O 1
ATOM 869 N N . ARG A 1 115 ? -5.981 9.318 13.794 1.00 93.94 115 ARG A N 1
ATOM 870 C CA . ARG A 1 115 ? -5.750 9.540 15.229 1.00 93.94 115 ARG A CA 1
ATOM 871 C C . ARG A 1 115 ? -7.023 9.973 15.942 1.00 93.94 115 ARG A C 1
ATOM 873 O O . ARG A 1 115 ? -7.332 9.413 16.989 1.00 93.94 115 ARG A O 1
ATOM 880 N N . ASN A 1 116 ? -7.766 10.916 15.365 1.00 94.62 116 ASN A N 1
ATOM 881 C CA . ASN A 1 116 ? -9.026 11.407 15.920 1.00 94.62 116 ASN A CA 1
ATOM 882 C C . ASN A 1 116 ? -10.077 10.296 15.988 1.00 94.62 116 ASN A C 1
ATOM 884 O O . ASN A 1 116 ? -10.603 10.018 17.063 1.00 94.62 116 ASN A O 1
ATOM 888 N N . ARG A 1 117 ? -10.360 9.637 14.857 1.00 94.06 117 ARG A N 1
ATOM 889 C CA . ARG A 1 117 ? -11.439 8.641 14.750 1.00 94.06 117 ARG A CA 1
ATOM 890 C C . ARG A 1 117 ? -11.190 7.384 15.581 1.00 94.06 117 ARG A C 1
ATOM 892 O O . ARG A 1 117 ? -12.148 6.757 16.023 1.00 94.06 117 ARG A O 1
ATOM 899 N N . HIS A 1 118 ? -9.926 7.022 15.795 1.00 92.69 118 HIS A N 1
ATOM 900 C CA . HIS A 1 118 ? -9.543 5.778 16.468 1.00 92.69 118 HIS A CA 1
ATOM 901 C C . HIS A 1 118 ? -8.771 5.996 17.775 1.00 92.69 118 HIS A C 1
ATOM 903 O O . HIS A 1 118 ? -8.198 5.048 18.309 1.00 92.69 118 HIS A O 1
ATOM 909 N N . PHE A 1 119 ? -8.760 7.228 18.297 1.00 90.56 119 PHE A N 1
ATOM 910 C CA . PHE A 1 119 ? -8.118 7.608 19.560 1.00 90.56 119 PHE A CA 1
ATOM 911 C C . PHE A 1 119 ? -6.634 7.189 19.666 1.00 90.56 119 PHE A C 1
ATOM 913 O O . PHE A 1 119 ? -6.158 6.805 20.732 1.00 90.56 119 PHE A O 1
ATOM 920 N N . LEU A 1 120 ? -5.869 7.280 18.570 1.00 86.75 120 LEU A N 1
ATOM 921 C CA . LEU A 1 120 ? -4.467 6.820 18.490 1.00 86.75 120 LEU A CA 1
ATOM 922 C C . LEU A 1 120 ? -3.447 7.875 18.971 1.00 86.75 120 LEU A C 1
ATOM 924 O O . LEU A 1 120 ? -2.419 8.111 18.330 1.00 86.75 120 LEU A O 1
ATOM 928 N N . TRP A 1 121 ? -3.738 8.529 20.095 1.00 75.94 121 TRP A N 1
ATOM 929 C CA . TRP A 1 121 ? -2.976 9.656 20.649 1.00 75.94 121 TRP A CA 1
ATOM 930 C C . TRP A 1 121 ? -1.872 9.238 21.639 1.00 75.94 121 TRP A C 1
ATOM 932 O O . TRP A 1 121 ? -1.575 9.986 22.558 1.00 75.94 121 TRP A O 1
ATOM 942 N N . SER A 1 122 ? -1.309 8.028 21.552 1.00 65.12 122 SER A N 1
ATOM 943 C CA . SER A 1 122 ? -0.165 7.535 22.368 1.00 65.12 122 SER A CA 1
ATOM 944 C C . SER A 1 122 ? 0.147 6.080 21.959 1.00 65.12 122 SER A C 1
ATOM 946 O O . SER A 1 122 ? -0.761 5.383 21.510 1.00 65.12 122 SER A O 1
ATOM 948 N N . GLU A 1 123 ? 1.374 5.547 21.989 1.00 47.97 123 GLU A N 1
ATOM 949 C CA . GLU A 1 123 ? 2.605 5.902 22.720 1.00 47.97 123 GLU A CA 1
ATOM 950 C C . GLU A 1 123 ? 3.825 6.060 21.781 1.00 47.97 123 GLU A C 1
ATOM 952 O O . GLU A 1 123 ? 3.760 5.726 20.595 1.00 47.97 123 GLU A O 1
ATOM 957 N N . GLN A 1 124 ? 4.881 6.670 22.327 1.00 42.06 124 GLN A N 1
ATOM 958 C CA . GLN A 1 124 ? 6.171 7.008 21.709 1.00 42.06 124 GLN A CA 1
ATOM 959 C C . GLN A 1 124 ? 6.982 5.784 21.282 1.00 42.06 124 GLN A C 1
ATOM 961 O O . GLN A 1 124 ? 6.902 4.751 21.979 1.00 42.06 124 GLN A O 1
#

Radius of gyration: 14.88 Å; chains: 1; bounding box: 32×30×41 Å

Secondary structure (DSSP, 8-state):
-HHHHHHHHHHHT-TT--HHHHHHHHHHHHHHHHHTT-HHHHHHHHHHHHHHHHH----S--HHHHHHHHHHHHHHHHHHHHTT-HHHHHHHHHHHHHT-STTHHHHHHHHHHHHHHHT-----